Protein AF-A0A6L7VZT9-F1 (afdb_monomer)

Mean predicted aligned error: 5.85 Å

Structure (mmCIF, N/CA/C/O backbone):
data_AF-A0A6L7VZT9-F1
#
_entry.id   AF-A0A6L7VZT9-F1
#
loop_
_atom_site.group_PDB
_atom_site.id
_atom_site.type_symbol
_atom_site.label_atom_id
_atom_site.label_alt_id
_atom_site.label_comp_id
_atom_site.label_asym_id
_atom_site.label_entity_id
_atom_site.label_seq_id
_atom_site.pdbx_PDB_ins_code
_atom_site.Cartn_x
_atom_site.Cartn_y
_atom_site.Cartn_z
_atom_site.occupancy
_atom_site.B_iso_or_equiv
_atom_site.auth_seq_id
_atom_site.auth_comp_id
_atom_site.auth_asym_id
_atom_site.auth_atom_id
_atom_site.pdbx_PDB_model_num
ATOM 1 N N . MET A 1 1 ? -18.431 -4.651 -0.325 1.00 60.94 1 MET A N 1
ATOM 2 C CA . MET A 1 1 ? -17.186 -3.856 -0.425 1.00 60.94 1 MET A CA 1
ATOM 3 C C . MET A 1 1 ? -16.197 -4.667 -1.243 1.00 60.94 1 MET A C 1
ATOM 5 O O . MET A 1 1 ? -16.054 -5.844 -0.943 1.00 60.94 1 MET A O 1
ATOM 9 N N . SER A 1 2 ? -15.601 -4.093 -2.290 1.00 82.25 2 SER A N 1
ATOM 10 C CA . SER A 1 2 ? -14.623 -4.808 -3.121 1.00 82.25 2 SER A CA 1
ATOM 11 C C . SER A 1 2 ? -13.252 -4.780 -2.455 1.00 82.25 2 SER A C 1
ATOM 13 O O . SER A 1 2 ? -12.867 -3.752 -1.898 1.00 82.25 2 SER A O 1
ATOM 15 N N . VAL A 1 3 ? -12.532 -5.896 -2.515 1.00 90.44 3 VAL A N 1
ATOM 16 C CA . VAL A 1 3 ? -11.109 -5.950 -2.169 1.00 90.44 3 VAL A CA 1
ATOM 17 C C . VAL A 1 3 ? -10.305 -5.533 -3.398 1.00 90.44 3 VAL A C 1
ATOM 19 O O . VAL A 1 3 ? -10.677 -5.868 -4.523 1.00 90.44 3 VAL A O 1
ATOM 22 N N . GLN A 1 4 ? -9.227 -4.788 -3.181 1.00 92.81 4 GLN A N 1
ATOM 23 C CA . GLN A 1 4 ? -8.244 -4.443 -4.201 1.00 92.81 4 GLN A CA 1
ATOM 24 C C . GLN A 1 4 ? -6.923 -5.124 -3.850 1.00 92.81 4 GLN A C 1
ATOM 26 O O . GLN A 1 4 ? -6.361 -4.878 -2.785 1.00 92.81 4 GLN A O 1
ATOM 31 N N . TYR A 1 5 ? -6.430 -5.984 -4.732 1.00 94.12 5 TYR A N 1
ATOM 32 C CA . TYR A 1 5 ? -5.132 -6.632 -4.561 1.00 94.12 5 TYR A CA 1
ATOM 33 C C . TYR A 1 5 ? -4.010 -5.675 -4.949 1.00 94.12 5 TYR A C 1
ATOM 35 O O . TYR A 1 5 ? -4.152 -4.908 -5.901 1.00 94.12 5 TYR A O 1
ATOM 43 N N . LEU A 1 6 ? -2.922 -5.710 -4.182 1.00 94.19 6 LEU A N 1
ATOM 44 C CA . LEU A 1 6 ? -1.763 -4.850 -4.356 1.00 94.19 6 LEU A CA 1
ATOM 45 C C . LEU A 1 6 ? -0.527 -5.697 -4.633 1.00 94.19 6 LEU A C 1
ATOM 47 O O . LEU A 1 6 ? -0.179 -6.593 -3.856 1.00 94.19 6 LEU A O 1
ATOM 51 N N . PHE A 1 7 ? 0.144 -5.379 -5.731 1.00 93.88 7 PHE A N 1
ATOM 52 C CA . PHE A 1 7 ? 1.301 -6.118 -6.210 1.00 93.88 7 PHE A CA 1
ATOM 53 C C . PHE A 1 7 ? 2.562 -5.256 -6.206 1.00 93.88 7 PHE A C 1
ATOM 55 O O . PHE A 1 7 ? 2.498 -4.026 -6.282 1.00 93.88 7 PHE A O 1
ATOM 62 N N . ASN A 1 8 ? 3.719 -5.906 -6.146 1.00 92.31 8 ASN A N 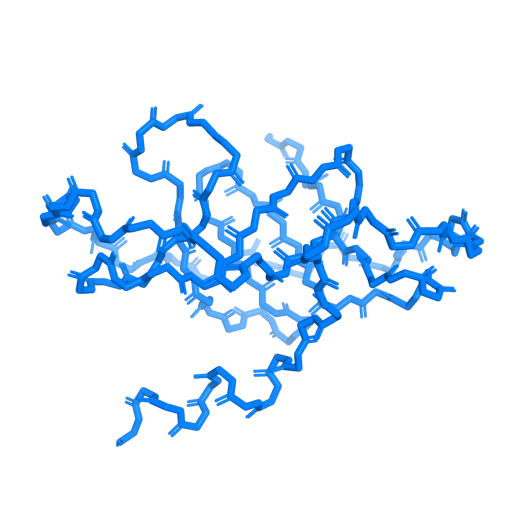1
ATOM 63 C CA . ASN A 1 8 ? 4.998 -5.251 -6.416 1.00 92.31 8 ASN A CA 1
ATOM 64 C C . ASN A 1 8 ? 5.199 -5.047 -7.937 1.00 92.31 8 ASN A C 1
ATOM 66 O O . ASN A 1 8 ? 4.354 -5.430 -8.756 1.00 92.31 8 ASN A O 1
ATOM 70 N N . SER A 1 9 ? 6.332 -4.472 -8.335 1.00 91.75 9 SER A N 1
ATOM 71 C CA . SER A 1 9 ? 6.702 -4.278 -9.743 1.00 91.75 9 SER A CA 1
ATOM 72 C C . SER A 1 9 ? 6.824 -5.592 -10.523 1.00 91.75 9 SER A C 1
ATOM 74 O O . SER A 1 9 ? 6.545 -5.624 -11.716 1.00 91.75 9 SER A O 1
ATOM 76 N N . TYR A 1 10 ? 7.143 -6.707 -9.867 1.00 90.69 10 TYR A N 1
ATOM 77 C CA . TYR A 1 10 ? 7.224 -8.037 -10.482 1.00 90.69 10 TYR A CA 1
ATOM 78 C C . TYR A 1 10 ? 5.851 -8.710 -10.658 1.00 90.69 10 TYR A C 1
ATOM 80 O O . TYR A 1 10 ? 5.726 -9.686 -11.397 1.00 90.69 10 TYR A O 1
ATOM 88 N N . GLY A 1 11 ? 4.798 -8.175 -10.034 1.00 89.88 11 GLY A N 1
ATOM 89 C CA . GLY A 1 11 ? 3.461 -8.774 -10.018 1.00 89.88 11 GLY A CA 1
ATOM 90 C C . GLY A 1 11 ? 3.245 -9.807 -8.924 1.00 89.88 11 GLY A C 1
ATOM 91 O O . GLY A 1 11 ? 2.215 -10.473 -8.933 1.00 89.88 11 GLY A O 1
ATOM 92 N N . ASP A 1 12 ? 4.158 -9.898 -7.961 1.00 91.88 12 ASP A N 1
ATOM 93 C CA . ASP A 1 12 ? 3.918 -10.672 -6.753 1.00 91.88 12 ASP A CA 1
ATOM 94 C C . ASP A 1 12 ? 2.887 -9.951 -5.895 1.00 91.88 12 ASP A C 1
ATOM 96 O O . ASP A 1 12 ? 2.975 -8.740 -5.662 1.00 91.88 12 ASP A O 1
ATOM 100 N N . TRP A 1 13 ? 1.911 -10.708 -5.411 1.00 92.56 13 TRP A N 1
ATOM 101 C CA . TRP A 1 13 ? 0.923 -10.206 -4.473 1.00 92.56 13 TRP A CA 1
ATOM 102 C C . TRP A 1 13 ? 1.586 -9.965 -3.115 1.00 92.56 13 TRP A C 1
ATOM 104 O O . TRP A 1 13 ? 2.122 -10.892 -2.511 1.00 92.56 13 TRP A O 1
ATOM 114 N N . ILE A 1 14 ? 1.559 -8.714 -2.650 1.00 92.62 14 ILE A N 1
ATOM 115 C CA . ILE A 1 14 ? 2.233 -8.300 -1.409 1.00 92.62 14 ILE A CA 1
ATOM 116 C C . ILE A 1 14 ? 1.267 -7.778 -0.344 1.00 92.62 14 ILE A C 1
ATOM 118 O O . ILE A 1 14 ? 1.572 -7.837 0.84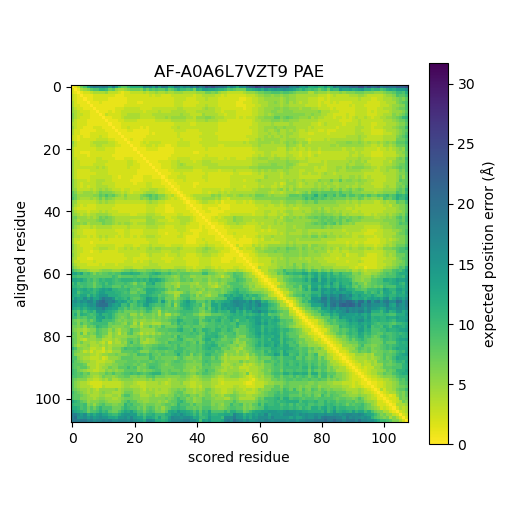3 1.00 92.62 14 ILE A O 1
ATOM 122 N N . ALA A 1 15 ? 0.112 -7.253 -0.745 1.00 93.50 15 ALA A N 1
ATOM 123 C CA . ALA A 1 15 ? -0.860 -6.670 0.170 1.00 93.50 15 ALA A CA 1
ATOM 124 C C . ALA A 1 15 ? -2.251 -6.640 -0.467 1.00 93.50 15 ALA A C 1
ATOM 126 O O . ALA A 1 15 ? -2.422 -6.870 -1.665 1.00 93.50 15 ALA A O 1
ATOM 127 N N . PHE A 1 16 ? -3.274 -6.330 0.315 1.00 93.56 16 PHE A N 1
ATOM 128 C CA . PHE A 1 16 ? -4.600 -6.041 -0.212 1.00 93.56 16 PHE A CA 1
ATOM 129 C C . PHE A 1 16 ? -5.264 -4.910 0.565 1.00 93.56 16 PHE A C 1
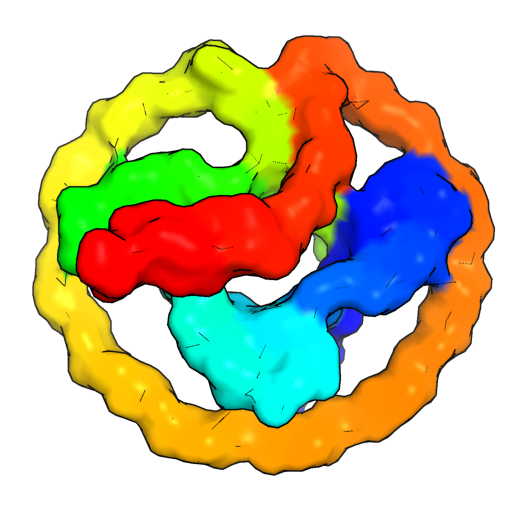ATOM 131 O O . PHE A 1 16 ? -5.059 -4.727 1.762 1.00 93.56 16 PHE A O 1
ATOM 138 N N . ARG A 1 17 ? -6.085 -4.136 -0.135 1.00 92.56 17 ARG A N 1
ATOM 139 C CA . ARG A 1 17 ? -6.852 -3.023 0.409 1.00 92.56 17 ARG A CA 1
ATOM 140 C C . ARG A 1 17 ? -8.325 -3.397 0.494 1.00 92.56 17 ARG A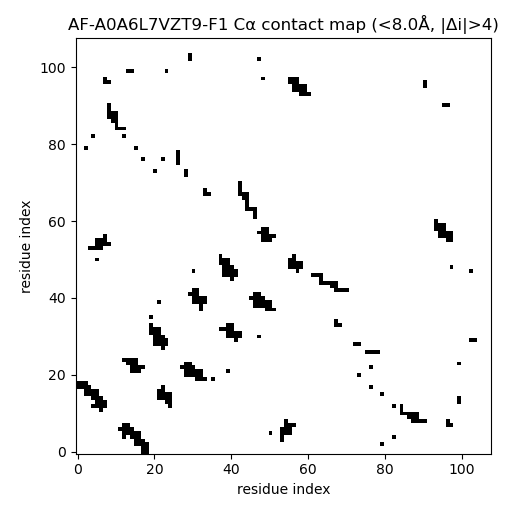 C 1
ATOM 142 O O . ARG A 1 17 ? -8.903 -3.932 -0.453 1.00 92.56 17 ARG A O 1
ATOM 149 N N . LYS A 1 18 ? -8.956 -3.044 1.610 1.00 91.06 18 LYS A N 1
ATOM 150 C CA . LYS A 1 18 ? -10.398 -3.165 1.829 1.00 91.06 18 LYS A CA 1
ATOM 151 C C . LYS A 1 18 ? -10.920 -1.851 2.407 1.00 91.06 18 LYS A C 1
ATOM 153 O O . LYS A 1 18 ? -10.674 -1.533 3.566 1.00 91.06 18 LYS A O 1
ATOM 158 N N . GLY A 1 19 ? -11.641 -1.083 1.590 1.00 89.88 19 GLY A N 1
ATOM 159 C CA . GLY A 1 19 ? -12.077 0.263 1.977 1.00 89.88 19 GLY A CA 1
ATOM 160 C C . GLY A 1 19 ? -10.883 1.209 2.099 1.00 89.88 19 GLY A C 1
ATOM 161 O O . GLY A 1 19 ? -10.161 1.408 1.127 1.00 89.88 19 GLY A O 1
ATOM 162 N N . GLU A 1 20 ? -10.662 1.786 3.272 1.00 89.75 20 GLU A N 1
ATOM 163 C CA . GLU A 1 20 ? -9.506 2.644 3.580 1.00 89.75 20 GLU A CA 1
ATOM 164 C C . GLU A 1 20 ? -8.344 1.899 4.245 1.00 89.75 20 GLU A C 1
ATOM 166 O O . GLU A 1 20 ? -7.289 2.485 4.447 1.00 89.75 20 GLU A O 1
ATOM 171 N N . PHE A 1 21 ? -8.505 0.615 4.562 1.00 91.38 21 PHE A N 1
ATOM 172 C CA . PHE A 1 21 ? -7.502 -0.167 5.279 1.00 91.38 21 PHE A CA 1
ATOM 173 C C . PHE A 1 21 ? -6.693 -1.044 4.331 1.00 91.38 21 PHE A C 1
ATOM 175 O O . PHE A 1 21 ? -7.233 -1.614 3.377 1.00 91.38 21 PHE A O 1
ATOM 182 N N . VAL A 1 22 ? -5.401 -1.176 4.617 1.00 91.88 22 VAL A N 1
ATOM 183 C CA . VAL A 1 22 ? -4.462 -2.011 3.869 1.00 91.88 22 VAL A CA 1
ATOM 184 C C . VAL A 1 22 ? -3.886 -3.072 4.786 1.00 91.88 22 VAL A C 1
ATOM 186 O O . VAL A 1 22 ? -3.446 -2.779 5.897 1.00 91.88 22 VAL A O 1
ATOM 189 N N . PHE A 1 23 ? -3.882 -4.302 4.296 1.00 91.38 23 PHE A N 1
ATOM 190 C CA . PHE A 1 23 ? -3.444 -5.489 5.006 1.00 91.38 23 PHE A CA 1
ATOM 191 C C . PHE A 1 23 ? -2.361 -6.206 4.207 1.00 91.38 23 PHE A C 1
ATOM 193 O O . PHE A 1 23 ? -2.305 -6.078 2.981 1.00 91.38 23 PHE A O 1
ATOM 200 N N . ASP A 1 24 ? -1.501 -6.952 4.888 1.00 91.38 24 ASP A N 1
ATOM 201 C CA . ASP A 1 24 ? -0.582 -7.878 4.232 1.00 91.38 24 ASP A CA 1
ATOM 202 C C . ASP A 1 24 ? -1.322 -9.129 3.732 1.00 91.38 24 ASP A C 1
ATOM 204 O O . ASP A 1 24 ? -2.531 -9.272 3.903 1.00 91.38 24 ASP A O 1
ATOM 208 N N . THR A 1 25 ? -0.600 -10.054 3.105 1.00 90.12 25 THR A N 1
ATOM 209 C CA . THR A 1 25 ? -1.161 -11.317 2.599 1.00 90.12 25 THR A CA 1
ATOM 210 C C . THR A 1 25 ? -1.712 -12.240 3.690 1.00 90.12 25 THR A C 1
ATOM 212 O O . THR A 1 25 ? -2.538 -13.102 3.392 1.00 90.12 25 THR A O 1
ATOM 215 N N . ASP A 1 26 ? -1.282 -12.057 4.939 1.00 87.88 26 ASP A N 1
ATOM 216 C CA . ASP A 1 26 ? -1.711 -12.829 6.109 1.00 87.88 26 ASP A CA 1
ATOM 217 C C . ASP A 1 26 ? -2.930 -12.195 6.815 1.00 87.88 26 ASP A C 1
ATOM 219 O O . ASP A 1 26 ? -3.572 -12.822 7.664 1.00 87.88 26 ASP A O 1
ATOM 223 N N . GLY A 1 27 ? -3.306 -10.972 6.428 1.00 87.19 27 GLY A N 1
ATOM 224 C CA . GLY A 1 27 ? -4.407 -10.207 7.006 1.00 87.19 27 GLY A CA 1
ATOM 225 C C . GLY A 1 27 ? -4.004 -9.316 8.185 1.00 87.19 27 GLY A C 1
ATOM 226 O O . GLY A 1 27 ? -4.887 -8.791 8.865 1.00 87.19 27 GLY A O 1
ATOM 227 N N . ASN A 1 28 ? -2.708 -9.117 8.430 1.00 87.94 28 ASN A N 1
ATOM 228 C CA . ASN A 1 28 ? -2.204 -8.145 9.394 1.00 87.94 28 ASN A CA 1
ATOM 229 C C . ASN A 1 28 ? -2.391 -6.733 8.851 1.00 87.94 28 ASN A C 1
ATOM 231 O O . ASN A 1 28 ? -2.109 -6.441 7.688 1.00 87.94 28 ASN A O 1
ATOM 235 N N . TRP A 1 29 ? -2.862 -5.834 9.709 1.00 88.56 29 TRP A N 1
ATOM 236 C CA . TRP A 1 29 ? -3.096 -4.451 9.328 1.00 88.56 29 TRP A CA 1
ATOM 237 C C . TRP A 1 29 ? -1.775 -3.696 9.140 1.00 88.56 29 TRP A C 1
ATOM 239 O O . TRP A 1 29 ? -1.017 -3.470 10.088 1.00 88.56 29 TRP A O 1
ATOM 249 N N . LEU A 1 30 ? -1.513 -3.270 7.903 1.00 88.62 30 LEU A N 1
ATOM 250 C CA . LEU A 1 30 ? -0.321 -2.511 7.542 1.00 88.62 30 LEU A CA 1
ATOM 251 C C . LEU A 1 30 ? -0.483 -1.029 7.848 1.00 88.62 30 LEU A C 1
ATOM 253 O O . LEU A 1 30 ? 0.402 -0.437 8.462 1.00 88.62 30 LEU A O 1
ATOM 257 N N . GLY A 1 31 ? -1.606 -0.460 7.427 1.00 90.06 31 GLY A N 1
ATOM 258 C CA . GLY A 1 31 ? -1.875 0.964 7.500 1.00 90.06 31 GLY A CA 1
ATOM 259 C C . GLY A 1 31 ? -3.184 1.315 6.811 1.00 90.06 31 GLY A C 1
ATOM 260 O O . GLY A 1 31 ? -3.997 0.445 6.483 1.00 90.06 31 GLY A O 1
ATOM 261 N N . TRP A 1 32 ? -3.413 2.598 6.597 1.00 91.69 32 TRP A N 1
ATOM 262 C CA . TRP A 1 32 ? -4.676 3.096 6.062 1.00 91.69 32 TRP A CA 1
ATOM 263 C C . TRP A 1 32 ? -4.489 4.352 5.217 1.00 91.69 32 TRP A C 1
ATOM 265 O O . TRP A 1 32 ? -3.400 4.928 5.185 1.00 91.69 32 TRP A O 1
ATOM 275 N N . LEU A 1 33 ? -5.548 4.734 4.505 1.00 91.81 33 LEU A N 1
ATOM 276 C CA . LEU A 1 33 ? -5.608 5.890 3.614 1.00 91.81 33 LEU A CA 1
ATOM 277 C C . LEU A 1 33 ? -6.466 7.003 4.247 1.00 91.81 33 LEU A C 1
ATOM 279 O O . LEU A 1 33 ? -7.632 7.163 3.879 1.00 91.81 33 LEU A O 1
ATOM 283 N N . PRO A 1 34 ? -5.917 7.787 5.191 1.00 88.50 34 PRO A N 1
ATOM 284 C CA . PRO A 1 34 ? -6.693 8.700 6.037 1.00 88.50 34 PRO A CA 1
ATOM 285 C C . PRO A 1 34 ? -7.255 9.911 5.291 1.00 88.50 34 PRO A C 1
ATOM 287 O O . PRO A 1 34 ? -8.239 10.510 5.715 1.00 88.50 34 PRO A O 1
ATOM 290 N N . TRP A 1 35 ? -6.636 10.294 4.175 1.00 86.06 35 TRP A N 1
ATOM 291 C CA . TRP A 1 35 ? -7.052 11.452 3.381 1.00 86.06 35 TRP A CA 1
ATOM 292 C C . TRP A 1 35 ? -7.936 11.072 2.185 1.00 86.06 35 TRP A C 1
ATOM 294 O O . TRP A 1 35 ? -8.260 11.928 1.364 1.00 86.06 35 TRP A O 1
ATOM 304 N N . GLY A 1 36 ? -8.318 9.795 2.064 1.00 82.00 36 GLY A N 1
ATOM 305 C CA . GLY A 1 36 ? -9.126 9.294 0.949 1.00 82.00 36 GLY A CA 1
ATOM 306 C C . GLY A 1 36 ? -8.405 9.275 -0.404 1.00 82.00 36 GLY A C 1
ATOM 307 O O . GLY A 1 36 ? -9.040 9.025 -1.428 1.00 82.00 36 GLY A O 1
ATOM 308 N N . ASP A 1 37 ? -7.098 9.538 -0.418 1.00 89.19 37 ASP A N 1
ATOM 309 C CA . ASP A 1 37 ? -6.258 9.432 -1.606 1.00 89.19 37 ASP A CA 1
ATOM 310 C C . ASP A 1 37 ? -5.678 8.010 -1.757 1.00 89.19 37 ASP A C 1
ATOM 312 O O . ASP A 1 37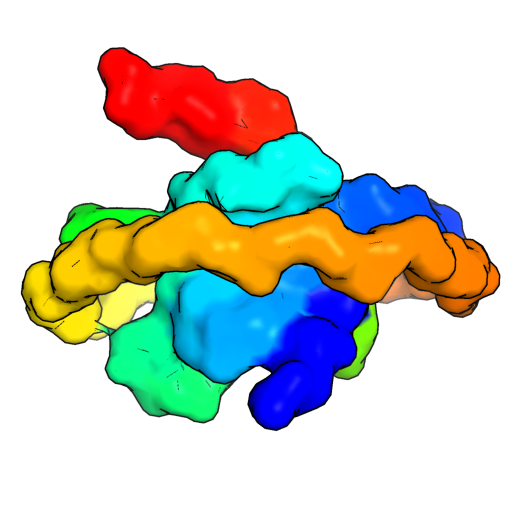 ? -6.352 7.030 -1.431 1.00 89.19 37 ASP A O 1
ATOM 316 N N . LEU A 1 38 ? -4.490 7.877 -2.348 1.00 91.31 38 LEU A N 1
ATOM 317 C CA . LEU A 1 38 ? -3.828 6.594 -2.607 1.00 91.31 38 LEU A CA 1
ATOM 318 C C . LEU A 1 38 ? -2.570 6.397 -1.747 1.00 91.31 38 LEU A C 1
ATOM 320 O O . LEU A 1 38 ? -1.874 5.396 -1.909 1.00 91.31 38 LEU A O 1
ATOM 324 N N . GLU A 1 39 ? -2.257 7.332 -0.848 1.00 91.62 39 GLU A N 1
ATOM 325 C CA . GLU A 1 39 ? -1.154 7.222 0.101 1.00 91.62 39 GLU A CA 1
ATOM 326 C C . GLU A 1 39 ? -1.578 6.409 1.325 1.00 91.62 39 GLU A C 1
ATOM 328 O O . GLU A 1 39 ? -2.627 6.629 1.928 1.00 91.62 39 GLU A O 1
ATOM 333 N N . ILE A 1 40 ? -0.728 5.456 1.688 1.00 91.75 40 ILE A N 1
ATOM 334 C CA . ILE A 1 40 ? -0.889 4.588 2.843 1.00 91.75 40 ILE A CA 1
ATOM 335 C C . ILE A 1 40 ? 0.080 5.064 3.910 1.00 91.75 40 ILE A C 1
ATOM 337 O O . ILE A 1 40 ? 1.287 5.184 3.666 1.00 91.75 40 ILE A O 1
ATOM 341 N N . VAL A 1 41 ? -0.455 5.277 5.103 1.00 89.81 41 VAL A N 1
ATOM 342 C CA . VAL A 1 41 ? 0.321 5.646 6.283 1.00 89.81 41 VAL A CA 1
ATOM 343 C C . VAL A 1 41 ? 0.059 4.689 7.434 1.00 89.81 41 VAL A C 1
ATOM 345 O O . VAL A 1 41 ? -0.936 3.959 7.440 1.00 89.81 41 VAL A O 1
ATOM 348 N N . ASP A 1 42 ? 0.960 4.684 8.408 1.00 87.06 42 ASP A N 1
ATOM 349 C CA . ASP A 1 42 ? 0.747 3.992 9.674 1.00 87.06 42 ASP A CA 1
ATOM 350 C C . ASP A 1 42 ? -0.149 4.812 10.634 1.00 87.06 42 ASP A C 1
ATOM 352 O O . ASP A 1 42 ? -0.662 5.886 10.309 1.00 87.06 42 ASP A O 1
ATOM 356 N N . VAL A 1 43 ? -0.310 4.312 11.862 1.00 80.75 43 VAL A N 1
ATOM 357 C CA . VAL A 1 43 ? -1.056 4.990 12.939 1.00 80.75 43 VAL A CA 1
ATOM 358 C C . VAL A 1 43 ? -0.426 6.306 13.406 1.00 80.75 43 VAL A C 1
ATOM 360 O O . VAL A 1 43 ? -1.104 7.115 14.041 1.00 80.75 43 VAL A O 1
ATOM 363 N N . SER A 1 44 ? 0.862 6.520 13.134 1.00 79.44 44 SER A N 1
ATOM 364 C CA . SER A 1 44 ? 1.588 7.744 13.473 1.00 79.44 44 SER A CA 1
ATOM 365 C C . SER A 1 44 ? 1.556 8.784 12.344 1.00 79.44 44 SER A C 1
ATOM 367 O O . SER A 1 44 ? 1.877 9.949 12.575 1.00 79.44 44 SER A O 1
ATOM 369 N N . GLY A 1 45 ? 1.106 8.394 11.146 1.00 82.00 45 GLY A N 1
ATOM 370 C CA . GLY A 1 45 ? 1.151 9.205 9.932 1.00 82.00 45 GLY A CA 1
ATOM 371 C C . GLY A 1 45 ? 2.445 9.056 9.132 1.00 82.00 45 GLY A C 1
ATOM 372 O O . GLY A 1 45 ? 2.652 9.800 8.172 1.00 82.00 45 GLY A O 1
ATOM 373 N N . GLU A 1 46 ? 3.326 8.126 9.505 1.00 85.94 46 GLU A N 1
ATOM 374 C CA . GLU A 1 46 ? 4.500 7.774 8.719 1.00 85.94 46 GLU A CA 1
ATOM 375 C C . GLU A 1 46 ? 4.067 7.183 7.376 1.00 85.94 46 GLU A C 1
ATOM 377 O O . GLU A 1 46 ? 3.246 6.268 7.292 1.00 85.94 46 GLU A O 1
ATOM 382 N N . TYR A 1 47 ? 4.651 7.713 6.306 1.00 89.12 47 TYR A N 1
ATOM 383 C CA . TYR A 1 47 ? 4.416 7.253 4.949 1.00 89.12 47 TYR A CA 1
ATOM 384 C C . TYR A 1 47 ? 4.970 5.839 4.732 1.00 89.12 47 TYR A C 1
ATOM 386 O O . TYR A 1 47 ? 6.182 5.612 4.800 1.00 89.12 47 TYR A O 1
ATOM 394 N N . LEU A 1 48 ? 4.081 4.902 4.393 1.00 89.94 48 LEU A N 1
ATOM 395 C CA . LEU A 1 48 ? 4.443 3.519 4.086 1.00 89.94 48 LEU A CA 1
ATOM 396 C C . LEU A 1 48 ? 4.562 3.297 2.579 1.00 89.94 48 LEU A C 1
ATOM 398 O O . LEU A 1 48 ? 5.503 2.639 2.134 1.00 89.94 48 LEU A O 1
ATOM 402 N N . GLY A 1 49 ? 3.642 3.861 1.793 1.00 91.88 49 GLY A N 1
ATOM 403 C CA . GLY A 1 49 ? 3.595 3.648 0.349 1.00 91.88 49 GLY A CA 1
ATOM 404 C C . GLY A 1 49 ? 2.462 4.383 -0.354 1.00 91.88 49 GLY A C 1
ATOM 405 O O . GLY A 1 49 ? 1.629 5.029 0.272 1.00 91.88 49 GLY A O 1
ATOM 406 N N . THR A 1 50 ? 2.425 4.277 -1.676 1.00 93.12 50 THR A N 1
ATOM 407 C CA . THR A 1 50 ? 1.371 4.818 -2.536 1.00 93.12 50 THR A CA 1
ATOM 408 C C . THR A 1 50 ? 0.880 3.725 -3.472 1.00 93.12 50 THR A C 1
ATOM 410 O O . THR A 1 50 ? 1.680 2.996 -4.062 1.00 93.12 50 THR A O 1
ATOM 413 N N . ILE A 1 51 ? -0.440 3.622 -3.603 1.00 93.00 51 ILE A N 1
ATOM 414 C CA . ILE A 1 51 ? -1.093 2.731 -4.556 1.00 93.00 51 ILE A CA 1
ATOM 415 C C . ILE A 1 51 ? -1.134 3.422 -5.921 1.00 93.00 51 ILE A C 1
ATOM 417 O O . ILE A 1 51 ? -1.673 4.518 -6.047 1.00 93.00 51 ILE A O 1
ATOM 421 N N . GLU A 1 52 ? -0.620 2.772 -6.956 1.00 90.88 52 GLU A N 1
ATOM 422 C CA . GLU A 1 52 ? -0.805 3.181 -8.347 1.00 90.88 52 GLU A CA 1
ATOM 423 C C . GLU A 1 52 ? -1.487 2.057 -9.122 1.00 90.88 52 GLU A C 1
ATOM 425 O O . GLU A 1 52 ? -0.889 1.012 -9.364 1.00 90.88 52 GLU A O 1
ATOM 430 N N . SER A 1 53 ? -2.746 2.271 -9.522 1.00 88.62 53 SER A N 1
ATOM 431 C CA . SER A 1 53 ? -3.594 1.229 -10.119 1.00 88.62 53 SER A CA 1
ATOM 432 C C . SER A 1 53 ? -3.739 0.025 -9.173 1.00 88.62 53 SER A C 1
ATOM 434 O O . SER A 1 53 ? -4.470 0.098 -8.191 1.00 88.62 53 SER A O 1
ATOM 436 N N . ASP A 1 54 ? -3.028 -1.061 -9.434 1.00 91.12 54 ASP A N 1
ATOM 437 C CA . ASP A 1 54 ? -2.967 -2.326 -8.703 1.00 91.12 54 ASP A CA 1
ATOM 438 C C . ASP A 1 54 ? -1.604 -2.521 -8.018 1.00 91.12 54 ASP A C 1
ATOM 440 O O . ASP A 1 54 ? -1.345 -3.551 -7.405 1.00 91.12 54 ASP A O 1
ATOM 444 N N . ARG A 1 55 ? -0.701 -1.542 -8.114 1.00 92.44 55 ARG A N 1
ATOM 445 C CA . ARG A 1 55 ? 0.668 -1.638 -7.609 1.00 92.44 55 ARG A CA 1
ATOM 446 C C . ARG A 1 55 ? 0.858 -0.829 -6.351 1.00 92.44 55 ARG A C 1
ATOM 448 O O . ARG A 1 55 ? 0.250 0.221 -6.180 1.00 92.44 55 ARG A O 1
ATOM 455 N N . LEU A 1 56 ? 1.722 -1.320 -5.477 1.00 93.19 56 LEU A N 1
ATOM 456 C CA . LEU A 1 56 ? 2.088 -0.641 -4.250 1.00 93.19 56 LEU A CA 1
ATOM 457 C C . LEU A 1 56 ? 3.586 -0.348 -4.256 1.00 93.19 56 LEU A C 1
ATOM 459 O O . LEU A 1 56 ? 4.417 -1.255 -4.213 1.00 93.19 56 LEU A O 1
ATOM 463 N N . TYR A 1 57 ? 3.910 0.942 -4.272 1.00 92.69 57 TYR A N 1
ATOM 464 C CA . TYR A 1 57 ? 5.278 1.437 -4.328 1.00 92.69 57 TYR A CA 1
ATOM 465 C C . TYR A 1 57 ? 5.589 2.354 -3.157 1.00 92.69 57 TYR A C 1
ATOM 467 O O . TYR A 1 57 ? 4.723 3.081 -2.673 1.00 92.69 57 TYR A O 1
ATOM 475 N N . ARG A 1 58 ? 6.852 2.378 -2.732 1.00 91.12 58 ARG A N 1
ATOM 476 C CA . ARG A 1 58 ? 7.347 3.370 -1.778 1.00 91.12 58 ARG A CA 1
ATOM 477 C C . ARG A 1 58 ? 8.129 4.440 -2.520 1.00 91.12 58 ARG A C 1
ATOM 479 O O . ARG A 1 58 ? 9.137 4.154 -3.157 1.00 91.12 58 ARG A O 1
ATOM 486 N N . PHE A 1 59 ? 7.697 5.688 -2.402 1.00 89.75 59 PHE A N 1
ATOM 487 C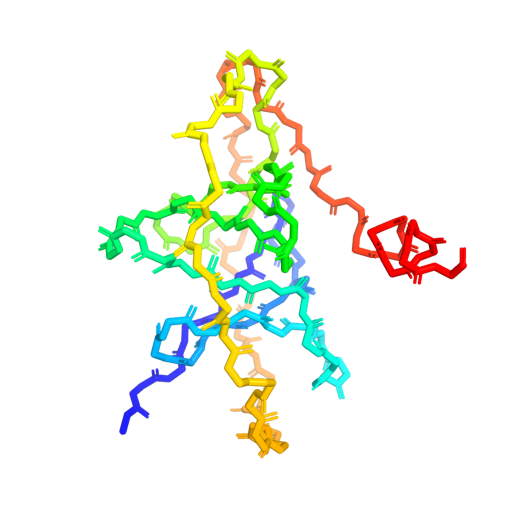 CA . PHE A 1 59 ? 8.436 6.830 -2.933 1.00 89.75 59 PHE A CA 1
ATOM 488 C C . PHE A 1 59 ? 9.334 7.447 -1.858 1.00 89.75 59 PHE A C 1
ATOM 490 O O . PHE A 1 59 ? 8.877 7.785 -0.769 1.00 89.75 59 PHE A O 1
ATOM 497 N N . LYS A 1 60 ? 10.618 7.658 -2.169 1.00 83.62 60 LYS A N 1
ATOM 498 C CA . LYS A 1 60 ? 11.581 8.233 -1.204 1.00 83.62 60 LYS A CA 1
ATOM 499 C C . LYS A 1 60 ? 11.405 9.729 -0.952 1.00 83.62 60 LYS A C 1
ATOM 501 O O . LYS A 1 60 ? 11.931 10.234 0.032 1.00 83.62 60 LYS A O 1
ATOM 506 N N . ASN A 1 61 ? 10.708 10.446 -1.835 1.00 82.75 61 ASN A N 1
ATOM 507 C CA . ASN A 1 61 ? 10.578 11.903 -1.751 1.00 82.75 61 ASN A CA 1
ATOM 508 C C . ASN A 1 61 ? 9.291 12.385 -1.061 1.00 82.75 61 ASN A C 1
ATOM 510 O O . ASN A 1 61 ? 8.987 13.575 -1.133 1.00 82.75 61 ASN A O 1
ATOM 514 N N . ARG A 1 62 ? 8.517 11.487 -0.440 1.00 80.62 62 ARG A N 1
ATOM 515 C CA . ARG A 1 62 ? 7.213 11.840 0.128 1.00 80.62 62 ARG A CA 1
ATOM 516 C C . ARG A 1 62 ? 7.377 12.470 1.513 1.00 80.62 62 ARG A C 1
ATOM 518 O O . ARG A 1 62 ? 7.904 11.811 2.409 1.00 80.62 62 ARG A O 1
ATOM 525 N N . PRO A 1 63 ? 6.965 13.738 1.701 1.00 76.62 63 PRO A N 1
ATOM 526 C CA . PRO A 1 63 ? 7.046 14.385 3.000 1.00 76.62 63 PRO A CA 1
ATOM 527 C C . PRO A 1 63 ? 5.961 13.850 3.940 1.00 76.62 63 PRO A C 1
ATOM 529 O O . PRO A 1 63 ? 4.869 13.485 3.507 1.00 76.62 63 PRO A O 1
ATOM 532 N N . TYR A 1 64 ? 6.244 13.874 5.242 1.00 77.31 64 TYR A N 1
ATOM 533 C CA . TYR A 1 64 ? 5.227 13.668 6.269 1.00 77.31 64 TYR A CA 1
ATOM 534 C C . TYR A 1 64 ? 4.133 14.737 6.138 1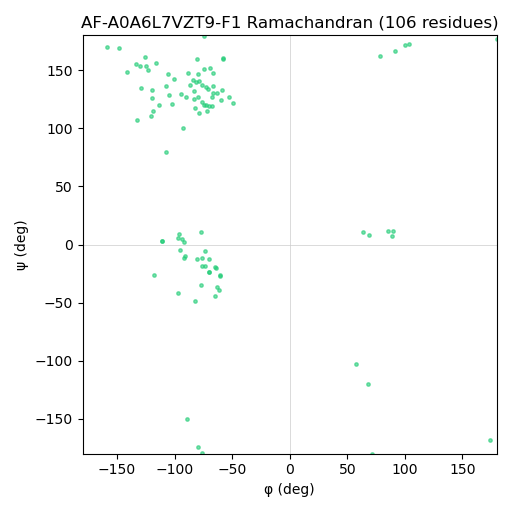.00 77.31 64 TYR A C 1
ATOM 536 O O . TYR A 1 64 ? 4.425 15.935 6.150 1.00 77.31 64 TYR A O 1
ATOM 544 N N . ARG A 1 65 ? 2.873 14.308 6.001 1.00 78.88 65 ARG A N 1
ATOM 545 C CA . ARG A 1 65 ? 1.725 15.201 5.754 1.00 78.88 65 ARG A CA 1
ATOM 546 C C . ARG A 1 65 ? 0.999 15.647 7.026 1.00 78.88 65 ARG A C 1
ATOM 548 O O . ARG A 1 65 ? 0.008 16.365 6.936 1.00 78.88 65 ARG A O 1
ATOM 555 N N . GLY A 1 66 ? 1.508 15.278 8.199 1.00 75.38 66 GLY A N 1
ATOM 556 C CA . GLY A 1 66 ? 0.865 15.561 9.479 1.00 75.38 66 GLY A CA 1
ATOM 557 C C . GLY A 1 66 ? 0.181 14.335 10.071 1.00 75.38 66 GLY A C 1
ATOM 558 O O . GLY A 1 66 ? 0.095 13.285 9.437 1.00 75.38 66 GLY A O 1
ATOM 559 N N . TYR A 1 67 ? -0.297 14.491 11.307 1.00 75.75 67 TYR A N 1
ATOM 560 C CA . TYR A 1 67 ? -0.946 13.408 12.032 1.00 75.75 67 TYR A CA 1
ATOM 561 C C . TYR A 1 67 ? -2.331 13.148 11.421 1.00 75.75 67 TYR A C 1
ATOM 563 O O . TYR A 1 67 ? -3.158 14.063 11.412 1.00 75.75 67 TYR A O 1
ATOM 571 N N . PRO A 1 68 ? -2.603 11.938 10.909 1.00 73.81 68 PRO A N 1
ATOM 572 C CA . PRO A 1 68 ? -3.846 11.636 10.205 1.00 73.81 68 PRO A CA 1
ATOM 573 C C . PRO A 1 68 ? -5.070 11.523 11.124 1.00 73.81 68 PRO A C 1
ATOM 575 O O . PRO A 1 68 ? -6.188 11.399 10.635 1.00 73.81 68 PRO A O 1
ATOM 578 N N . GLY A 1 69 ? -4.872 11.586 12.443 1.00 68.31 69 GLY A N 1
ATOM 579 C CA . GLY A 1 69 ? -5.885 11.232 13.431 1.00 68.31 69 GLY A CA 1
ATOM 580 C C . GLY A 1 69 ? -5.782 9.760 13.828 1.00 68.31 69 GLY A C 1
ATOM 581 O O . GLY A 1 69 ? -5.079 8.973 13.196 1.00 68.31 69 GLY A O 1
ATOM 582 N N . HIS A 1 70 ? -6.468 9.390 14.908 1.00 63.56 70 HIS A N 1
ATOM 583 C CA . HIS A 1 70 ? -6.545 7.997 15.330 1.00 63.56 70 HIS A CA 1
ATOM 584 C C . HIS A 1 70 ? -7.518 7.239 14.426 1.00 63.56 70 HIS A C 1
ATOM 586 O O . HIS A 1 70 ? -8.689 7.606 14.341 1.00 63.56 70 HIS A O 1
ATOM 592 N N . SER A 1 71 ? -7.035 6.173 13.791 1.00 65.81 71 SER A N 1
ATOM 593 C CA . SER A 1 71 ? -7.913 5.105 13.318 1.00 65.81 71 SER A CA 1
ATOM 594 C C . SER A 1 71 ? -8.118 4.107 14.436 1.00 65.81 71 SER A C 1
ATOM 596 O O . SER A 1 71 ? -7.143 3.714 15.085 1.00 65.81 71 SER A O 1
ATOM 598 N N . ASP A 1 72 ? -9.348 3.646 14.610 1.00 68.56 72 ASP A N 1
ATOM 599 C CA . ASP A 1 72 ? -9.562 2.368 15.268 1.00 68.56 72 ASP A CA 1
ATOM 600 C C . ASP A 1 72 ? -9.026 1.266 14.350 1.00 68.56 72 ASP A C 1
ATOM 602 O O . ASP A 1 72 ? -9.375 1.192 13.169 1.00 68.56 72 ASP A O 1
ATOM 606 N N . SER A 1 73 ? -8.149 0.419 14.891 1.00 68.50 73 SER A N 1
ATOM 607 C CA . SER A 1 73 ? -7.647 -0.748 14.171 1.00 68.50 73 SER A CA 1
ATOM 608 C C . SER A 1 73 ? -8.835 -1.563 13.647 1.00 68.50 73 SER A C 1
ATOM 610 O O . SER A 1 73 ? -9.713 -1.920 14.437 1.00 68.50 73 SER A O 1
ATOM 612 N N . PRO A 1 74 ? -8.886 -1.877 12.345 1.00 79.38 74 PRO A N 1
ATOM 613 C CA . PRO A 1 74 ? -10.002 -2.618 11.783 1.00 79.38 74 PRO A CA 1
ATOM 614 C C . PRO A 1 74 ? -10.038 -4.053 12.323 1.00 79.38 74 PRO A C 1
ATOM 616 O O . PRO A 1 74 ? -8.999 -4.675 12.557 1.00 79.38 74 PRO A O 1
ATOM 619 N N . ASP A 1 75 ? -11.248 -4.598 12.451 1.00 76.50 75 ASP A N 1
ATOM 620 C CA . ASP A 1 75 ? -11.457 -6.032 12.652 1.00 76.50 75 ASP A CA 1
ATOM 621 C C . ASP A 1 75 ? -10.852 -6.855 11.505 1.00 76.50 75 ASP A C 1
ATOM 623 O O . ASP A 1 75 ? -10.630 -6.362 10.393 1.00 76.50 75 ASP A O 1
ATOM 627 N N . TYR A 1 76 ? -10.629 -8.146 11.773 1.00 75.88 76 TYR A N 1
ATOM 628 C CA . TYR A 1 76 ? -10.031 -9.072 10.814 1.00 75.88 76 TYR A CA 1
ATOM 629 C C . TYR A 1 76 ? -10.729 -8.979 9.441 1.00 75.88 76 TYR A C 1
ATOM 631 O O . TYR A 1 76 ? -11.941 -9.204 9.338 1.00 75.88 76 TYR A O 1
ATOM 639 N N . PRO A 1 77 ? -9.995 -8.669 8.355 1.00 80.69 77 PRO A N 1
ATOM 640 C CA . PRO A 1 77 ? -10.604 -8.356 7.064 1.00 80.69 77 PRO A CA 1
ATOM 641 C C . PRO A 1 77 ? -11.251 -9.567 6.379 1.00 80.69 77 PRO A C 1
ATOM 643 O O . PRO A 1 77 ? -12.013 -9.381 5.421 1.00 80.69 77 PRO A O 1
ATOM 646 N N . GLY A 1 78 ? -10.986 -10.779 6.874 1.00 81.50 78 GLY A N 1
ATOM 647 C CA . GLY A 1 78 ? -11.293 -12.029 6.192 1.00 81.50 78 GLY A CA 1
ATOM 648 C C . GLY A 1 78 ? -10.263 -12.344 5.107 1.00 81.50 78 GLY A C 1
ATOM 649 O O . GLY A 1 78 ? -9.529 -11.467 4.655 1.00 81.50 78 GLY A O 1
ATOM 650 N N . TYR A 1 79 ? -10.222 -13.605 4.679 1.00 80.06 79 TYR A N 1
ATOM 651 C CA . TYR A 1 79 ? -9.340 -14.032 3.599 1.00 80.06 79 TYR A CA 1
ATOM 652 C C . TYR A 1 79 ? -9.892 -13.551 2.244 1.00 80.06 79 TYR A C 1
ATOM 654 O O . TYR A 1 79 ? -11.015 -13.927 1.897 1.00 80.06 79 TYR A O 1
ATOM 662 N N . PRO A 1 80 ? -9.156 -12.726 1.475 1.00 82.44 80 PRO A N 1
ATOM 663 C CA . PRO A 1 80 ? -9.681 -12.155 0.235 1.00 82.44 80 PRO A CA 1
ATOM 664 C C . PRO A 1 80 ? -9.717 -13.157 -0.929 1.00 82.44 80 PRO A C 1
ATOM 666 O O . PRO A 1 80 ? -10.479 -12.956 -1.870 1.00 82.44 80 PRO A O 1
ATOM 669 N N . GLY A 1 81 ? -8.955 -14.252 -0.841 1.00 85.19 81 GLY A N 1
ATOM 670 C CA . GLY A 1 81 ? -8.676 -15.148 -1.962 1.00 85.19 81 GLY A CA 1
ATOM 671 C C . GLY A 1 81 ? -7.298 -14.884 -2.571 1.00 85.19 81 GLY A C 1
ATOM 672 O O . GLY A 1 81 ? -6.630 -13.914 -2.217 1.00 85.19 81 GLY A O 1
ATOM 673 N N . TYR A 1 82 ? -6.873 -15.762 -3.480 1.00 83.94 82 TYR A N 1
ATOM 674 C CA . TYR A 1 82 ? -5.645 -15.575 -4.252 1.00 83.94 82 TYR A CA 1
ATOM 675 C C . TYR A 1 82 ? -5.953 -14.810 -5.544 1.00 83.94 82 TYR A C 1
ATOM 677 O O . TYR A 1 82 ? -6.840 -15.237 -6.288 1.00 83.94 82 TYR A O 1
ATOM 685 N N . PRO A 1 83 ? -5.245 -13.708 -5.830 1.00 87.38 83 PRO A N 1
ATOM 686 C CA . PRO A 1 83 ? -5.388 -13.012 -7.097 1.00 87.38 83 PRO A CA 1
ATOM 687 C C . PRO A 1 83 ? -4.601 -13.675 -8.232 1.00 87.38 83 PRO A C 1
ATOM 689 O O . PRO A 1 83 ? -3.612 -14.373 -8.001 1.00 87.38 83 PRO A O 1
ATOM 692 N N . ASP A 1 84 ? -5.003 -13.376 -9.466 1.00 86.62 84 ASP A N 1
ATOM 693 C CA . ASP A 1 84 ? -4.202 -13.646 -10.660 1.00 86.62 84 ASP A CA 1
ATOM 694 C C . ASP A 1 84 ? -2.957 -12.746 -10.714 1.00 86.62 84 ASP A C 1
ATOM 696 O O . ASP A 1 84 ? -2.964 -11.623 -10.209 1.00 86.62 84 ASP A O 1
ATOM 700 N N . HIS A 1 85 ? -1.889 -13.225 -11.361 1.00 85.94 85 HIS A N 1
ATOM 701 C CA . HIS A 1 85 ? -0.629 -12.489 -11.521 1.00 85.94 85 HIS A CA 1
ATOM 702 C C . HIS A 1 85 ? -0.762 -11.446 -12.647 1.00 85.94 85 HIS A C 1
ATOM 704 O O . HIS A 1 85 ? -0.834 -11.823 -13.818 1.00 85.94 85 HIS A O 1
ATOM 710 N N . PRO A 1 86 ? -0.722 -10.133 -12.353 1.00 85.50 86 PRO A N 1
ATOM 711 C CA . PRO A 1 86 ? -0.904 -9.073 -13.355 1.00 85.50 86 PRO A CA 1
ATOM 712 C C . PRO A 1 86 ? 0.331 -8.811 -14.245 1.00 85.50 86 PRO A C 1
ATOM 714 O O . PRO A 1 86 ? 0.388 -7.804 -14.948 1.00 85.50 86 PRO A O 1
ATOM 717 N N . GLY A 1 87 ? 1.349 -9.676 -14.207 1.00 86.38 87 GLY A N 1
ATOM 718 C CA . GLY A 1 87 ? 2.639 -9.492 -14.878 1.00 86.38 87 GLY A CA 1
ATOM 719 C C . GLY A 1 87 ? 3.540 -8.411 -14.262 1.00 86.38 87 GLY A C 1
ATOM 720 O O . GLY A 1 87 ? 3.192 -7.757 -13.272 1.00 86.38 87 GLY A O 1
ATOM 721 N N . CYS A 1 88 ? 4.718 -8.228 -14.864 1.00 87.69 88 CYS A N 1
ATOM 722 C CA . CYS A 1 88 ? 5.698 -7.226 -14.443 1.00 87.69 88 CYS A CA 1
ATOM 723 C C . CYS A 1 88 ? 5.342 -5.824 -14.963 1.00 87.69 88 CYS A C 1
ATOM 725 O O . CYS A 1 88 ? 4.848 -5.665 -16.078 1.00 87.69 88 CYS A O 1
ATOM 727 N N . SER A 1 89 ? 5.673 -4.805 -14.178 1.00 88.31 89 SER A N 1
ATOM 728 C CA . SER A 1 89 ? 5.536 -3.387 -14.493 1.00 88.31 89 SER A CA 1
ATOM 729 C C . SER A 1 89 ? 6.850 -2.654 -14.219 1.00 88.31 89 SER A C 1
ATOM 731 O O . SER A 1 89 ? 7.663 -3.081 -13.400 1.00 88.31 89 SER A O 1
ATOM 733 N N . LEU A 1 90 ? 7.074 -1.543 -14.919 1.00 87.31 90 LEU A N 1
ATOM 734 C CA . LEU A 1 90 ? 8.232 -0.688 -14.674 1.00 87.31 90 LEU A CA 1
ATOM 735 C C . LEU A 1 90 ? 8.005 0.145 -13.411 1.00 87.31 90 LEU A C 1
ATOM 737 O O . LEU A 1 90 ? 6.934 0.720 -13.220 1.00 87.31 90 LEU A O 1
ATOM 741 N N . LEU A 1 91 ? 9.043 0.250 -12.580 1.00 87.56 91 LEU A N 1
ATOM 742 C CA . LEU A 1 91 ? 9.025 1.137 -11.423 1.00 87.56 91 LEU A CA 1
ATOM 743 C C . LEU A 1 91 ? 8.979 2.605 -11.882 1.00 87.56 91 LEU A C 1
ATOM 745 O O . LEU A 1 91 ? 9.811 3.017 -12.701 1.00 87.56 91 LEU A O 1
ATOM 749 N N . PRO A 1 92 ? 8.056 3.416 -11.341 1.00 83.88 92 PRO A N 1
ATOM 750 C CA . PRO A 1 92 ? 8.077 4.860 -11.528 1.00 83.88 92 PRO A CA 1
ATOM 751 C C . PRO A 1 92 ? 9.394 5.483 -11.041 1.00 83.88 92 PRO A C 1
ATOM 753 O O . PRO A 1 92 ? 10.117 4.928 -10.211 1.00 83.88 92 PRO A O 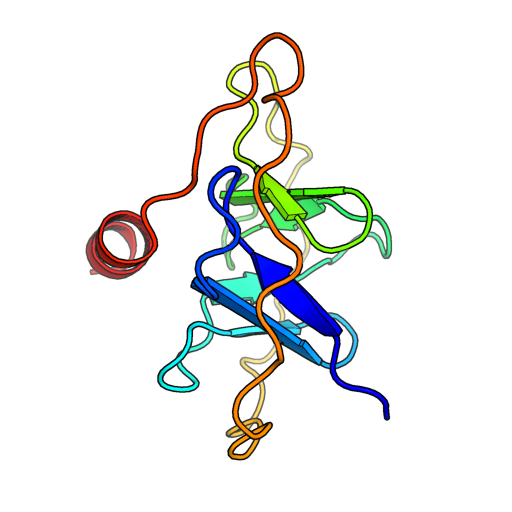1
ATOM 756 N N . SER A 1 93 ? 9.717 6.685 -11.520 1.00 85.00 93 SER A N 1
ATOM 757 C CA . SER A 1 93 ? 10.901 7.404 -11.031 1.00 85.00 93 SER A CA 1
ATOM 758 C C . SER A 1 93 ? 10.816 7.646 -9.520 1.00 85.00 93 SER A C 1
ATOM 760 O O . SER A 1 93 ? 9.797 8.115 -9.020 1.00 85.00 93 SER A O 1
ATOM 762 N N . PHE A 1 94 ? 11.906 7.356 -8.802 1.00 85.75 94 PHE A N 1
ATOM 763 C CA . PHE A 1 94 ? 12.007 7.447 -7.335 1.00 85.75 94 PHE A CA 1
ATOM 764 C C . PHE A 1 94 ? 11.091 6.498 -6.540 1.00 85.75 94 PHE A C 1
ATOM 766 O O . PHE A 1 94 ? 11.003 6.643 -5.315 1.00 85.75 94 PHE A O 1
ATOM 773 N N . ALA A 1 95 ? 10.455 5.532 -7.207 1.00 89.38 95 ALA A N 1
ATOM 774 C CA . ALA A 1 95 ? 9.733 4.439 -6.574 1.00 89.38 95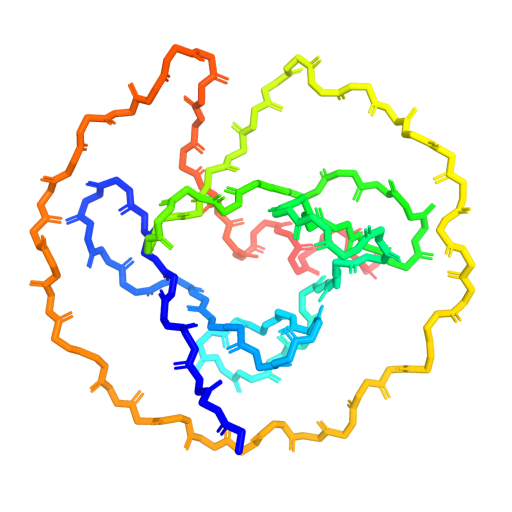 ALA A CA 1
ATOM 775 C C . ALA A 1 95 ? 10.661 3.251 -6.287 1.00 89.38 95 ALA A C 1
ATOM 777 O O . ALA A 1 95 ? 11.590 2.963 -7.044 1.00 89.38 95 ALA A O 1
ATOM 778 N N . GLU A 1 96 ? 10.379 2.539 -5.203 1.00 91.19 96 GLU A N 1
ATOM 779 C CA . GLU A 1 96 ? 10.960 1.235 -4.902 1.00 91.19 96 GLU A CA 1
ATOM 780 C C . GLU A 1 96 ? 9.876 0.243 -4.470 1.00 91.19 96 GLU A C 1
ATOM 782 O O . GLU A 1 96 ? 8.817 0.633 -3.964 1.00 91.19 96 GLU A O 1
ATOM 787 N N . ASP A 1 97 ? 10.155 -1.045 -4.662 1.00 89.62 97 ASP A N 1
ATOM 788 C CA . ASP A 1 97 ? 9.280 -2.113 -4.195 1.00 89.62 97 ASP A CA 1
ATOM 789 C C . ASP A 1 97 ? 9.233 -2.165 -2.670 1.00 89.62 97 ASP A C 1
ATOM 791 O O . ASP A 1 97 ? 10.251 -2.092 -1.972 1.00 89.62 97 ASP A O 1
ATOM 795 N N . ILE A 1 98 ? 8.021 -2.327 -2.147 1.00 87.25 98 ILE A N 1
ATOM 796 C CA . ILE A 1 98 ? 7.802 -2.401 -0.711 1.00 87.25 98 ILE A CA 1
ATOM 797 C C . ILE A 1 98 ? 8.148 -3.796 -0.205 1.00 87.25 98 ILE A C 1
ATOM 799 O O . ILE A 1 98 ? 7.599 -4.800 -0.650 1.00 87.25 98 ILE A O 1
ATOM 803 N N . ASN A 1 99 ? 9.015 -3.850 0.804 1.00 85.50 99 ASN A N 1
ATOM 804 C CA . ASN A 1 99 ? 9.232 -5.061 1.579 1.00 85.50 99 ASN A CA 1
ATOM 805 C C . ASN A 1 99 ? 8.317 -5.057 2.812 1.00 85.50 99 ASN A C 1
ATOM 807 O O . ASN A 1 99 ? 8.615 -4.407 3.816 1.00 85.50 99 ASN A O 1
ATOM 811 N N . ILE A 1 100 ? 7.208 -5.791 2.729 1.00 82.94 100 ILE A N 1
ATOM 812 C CA . ILE A 1 100 ? 6.177 -5.855 3.777 1.00 82.94 100 ILE A CA 1
ATOM 813 C C . ILE A 1 100 ? 6.732 -6.409 5.094 1.00 82.94 100 ILE A C 1
ATOM 815 O O . ILE A 1 100 ? 6.484 -5.848 6.159 1.00 82.94 100 ILE A O 1
ATOM 819 N N . ALA A 1 101 ? 7.603 -7.420 5.031 1.00 75.44 101 ALA A N 1
ATOM 820 C CA . ALA A 1 101 ? 8.245 -7.979 6.221 1.00 75.44 101 ALA A CA 1
ATOM 821 C C . ALA A 1 101 ? 9.101 -6.947 6.983 1.00 75.44 101 ALA A C 1
ATOM 823 O O . ALA A 1 101 ? 9.302 -7.065 8.194 1.00 75.44 101 ALA A O 1
ATOM 824 N N . LYS A 1 102 ? 9.612 -5.920 6.291 1.00 72.94 102 LYS A N 1
ATOM 825 C CA . LYS A 1 102 ? 10.342 -4.811 6.916 1.00 72.94 102 LYS A CA 1
ATOM 826 C C . LYS A 1 102 ? 9.405 -3.814 7.605 1.00 72.94 102 LYS A C 1
ATOM 828 O O . LYS A 1 102 ? 9.780 -3.288 8.649 1.00 72.94 102 LYS A O 1
ATOM 833 N N . LEU A 1 103 ? 8.215 -3.575 7.050 1.00 72.69 103 LEU A N 1
ATOM 834 C CA . LEU A 1 103 ? 7.204 -2.687 7.638 1.00 72.69 103 LEU A CA 1
ATOM 835 C C . LEU A 1 103 ? 6.681 -3.241 8.966 1.00 72.69 103 LEU A C 1
ATOM 837 O O . LEU A 1 103 ? 6.644 -2.517 9.956 1.00 72.69 103 LEU A O 1
ATOM 841 N N . GLU A 1 104 ? 6.389 -4.539 9.019 1.00 69.50 104 GLU A N 1
ATOM 842 C CA . GLU A 1 104 ? 5.891 -5.197 10.235 1.00 69.50 104 GLU A CA 1
ATOM 843 C C . GLU A 1 104 ? 6.906 -5.162 11.387 1.00 69.50 104 GLU A C 1
ATOM 845 O O . GLU A 1 104 ? 6.549 -4.958 12.546 1.00 69.50 104 GLU A O 1
ATOM 850 N N . ARG A 1 105 ? 8.205 -5.282 11.082 1.00 60.38 105 ARG A N 1
ATOM 851 C CA . ARG A 1 105 ? 9.268 -5.179 12.097 1.00 60.38 105 ARG A CA 1
ATOM 852 C C . ARG A 1 105 ? 9.455 -3.773 12.655 1.00 60.38 105 ARG A C 1
ATOM 854 O O . ARG A 1 105 ? 9.981 -3.651 13.755 1.00 60.38 105 ARG A O 1
ATOM 861 N N . SER A 1 106 ? 9.065 -2.737 11.915 1.00 56.84 106 SER A N 1
ATOM 862 C CA . SER A 1 106 ? 9.219 -1.345 12.352 1.00 56.84 106 SER A CA 1
ATOM 863 C C . SER A 1 106 ? 8.180 -0.926 13.397 1.00 56.84 106 SER A C 1
ATOM 865 O O . SER A 1 106 ? 8.329 0.127 14.005 1.00 56.84 106 SER A O 1
ATOM 867 N N . LYS A 1 107 ? 7.140 -1.742 13.611 1.00 55.72 107 LYS A N 1
ATOM 868 C CA . LYS A 1 107 ? 6.053 -1.491 14.570 1.00 55.72 107 LYS A CA 1
ATOM 869 C C . LYS A 1 107 ? 6.301 -2.093 15.963 1.00 55.72 107 LYS A C 1
ATOM 871 O O . LYS A 1 107 ? 5.407 -2.030 16.804 1.00 55.72 107 LYS A O 1
ATOM 876 N N . ARG A 1 108 ? 7.455 -2.736 16.185 1.00 48.44 108 ARG A N 1
ATOM 877 C CA . ARG A 1 108 ? 7.769 -3.509 17.399 1.00 48.44 108 ARG A CA 1
ATOM 878 C C . ARG A 1 108 ? 8.659 -2.766 18.384 1.00 48.44 108 ARG A C 1
ATOM 880 O O . ARG A 1 108 ? 9.564 -2.043 17.920 1.00 48.44 108 ARG A O 1
#

Secondary structure (DSSP, 8-state):
--EEEEE-TT--EEEEEETTEEEETT--EEEE-TTSSSEEE-TT--EEEEEETTEEEEETTPPP-----PPPPPPP-----PPP-----PPPTTEEE--HHHHHHTT-

Radius of gyration: 13.08 Å; Cα contacts (8 Å, |Δi|>4): 195; chains: 1; bounding box: 29×31×32 Å

Sequence (108 aa):
MSVQYLFNSYGDWIAFRKGEFVFDTDGNWLGWLPWGDLEIVDVSGEYLGTIESDRLYRFKNRPYRGYPGHSDSPDYPGYPGYPDHPGCSLLPSFAEDINIAKLERSKR

pLDDT: mean 84.47, std 9.33, range [48.44, 94.19]

Solvent-accessible surface area (backbone atoms only — not comparable to full-atom values): 6603 Å² total; per-residue (Å²): 134,72,74,45,66,24,17,36,45,70,22,50,81,53,29,34,32,50,84,53,39,30,22,37,83,88,50,51,80,66,32,30,25,78,84,74,63,50,51,31,20,40,84,73,26,51,80,65,31,35,54,56,97,52,30,40,32,28,56,80,83,68,73,80,84,54,75,67,58,87,72,78,82,76,74,83,79,64,88,90,74,85,80,82,72,82,47,69,52,83,72,56,89,69,41,40,72,65,60,61,77,59,56,64,60,71,77,108

Foldseek 3Di:
DDKAFEAEQQQDTAWIDDQQWIAGQVQHTLAGDLPPAQWGAHQQQHTQFGDDRRYTWRAPPDDRPDRSDGDDDDDRPDRNDDDDRPGGHDADVRIDTHDSVVSVVVVD